Protein AF-A0A183AWY1-F1 (afdb_monomer)

Foldseek 3Di:
DDDDDDQDFDWDWDKDFAADDDDDDDDWDDKDADDPVNCVVCLVPVVVVCCVVPVQFDSVQKDWDTWTWGDDSGIIITTTIGTGGD

Solvent-accessible surface area (backbone atoms only — not comparable to full-atom values): 5233 Å² total; per-residue (Å²): 130,95,78,81,90,66,88,60,77,58,79,53,79,48,75,50,75,52,69,68,83,86,61,81,85,79,53,67,47,78,75,36,76,64,50,74,67,55,50,67,65,44,47,79,62,49,46,61,53,45,38,71,78,35,70,85,54,50,71,90,38,60,37,84,62,27,34,22,46,23,46,55,91,11,37,34,38,38,37,40,38,42,46,55,68,131

InterPro domains:
  IPR046350 Cystatin superfamily [SSF54403] (25-82)

pLDDT: mean 71.64, std 18.67, range [34.47, 94.06]

Secondary structure (DSSP, 8-state):
-----------EEEEEEE--S----SPPPPPBPPPHHHHHHHHHHHHHHHHHH-TT--GGGEEEEEEEEEEESEEEEEEEEEE---

Organism: NCBI:txid27848

Radius of gyration: 14.99 Å; Cα contacts (8 Å, |Δi|>4): 139; chains: 1; bounding box: 47×22×40 Å

Nearest PDB structures (foldseek):
  6i1m-assembly1_A  TM=8.413E-01  e=8.148E-03  Fasciola hepatica
  7m66-assembly2_D  TM=4.035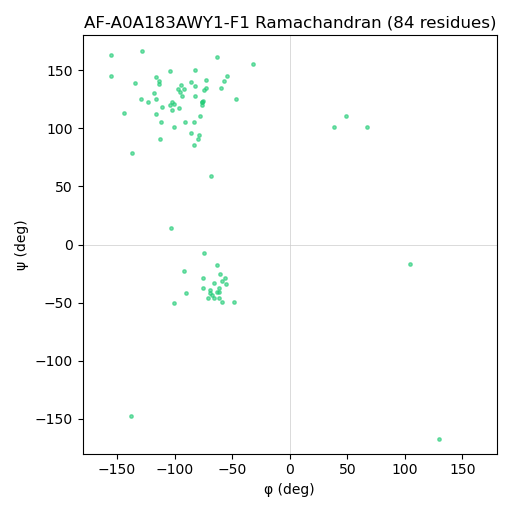E-01  e=5.778E+00  Enterococcus faecalis
  8tdk-assembly1_A  TM=4.280E-01  e=9.273E+00  Arabidopsis thaliana
  6fbz-assembly1_A  TM=2.798E-01  e=4.052E+00  Thermochaetoides thermophila DSM 1495

Sequence (86 aa):
MPSHISIGISVLFLTVSQSLGDSTPGGYTDPRCVRPEEEAEFIPYLAPALKVSLPQFDIQHLRFVSVSTQVVAGTNYKFLVGLQYS

Mean predicted aligned error: 10.62 Å

Structure (mmCIF, N/CA/C/O backbone):
data_AF-A0A183AWY1-F1
#
_entry.id   AF-A0A183AWY1-F1
#
loop_
_atom_site.group_PDB
_atom_site.id
_atom_site.type_symbol
_atom_site.label_atom_id
_atom_site.label_alt_id
_atom_site.label_comp_id
_atom_site.label_asym_id
_atom_site.label_entity_id
_atom_site.label_seq_id
_atom_site.pdbx_PDB_ins_code
_atom_site.Cartn_x
_atom_site.Cartn_y
_atom_site.Cartn_z
_atom_site.occupancy
_atom_site.B_iso_or_equiv
_atom_site.auth_seq_id
_atom_site.auth_comp_id
_atom_site.auth_asym_id
_atom_site.auth_atom_id
_atom_site.pdbx_PDB_model_num
ATOM 1 N N . MET A 1 1 ? -31.302 -5.995 22.149 1.00 37.16 1 MET A N 1
ATOM 2 C CA . MET A 1 1 ? -31.074 -6.541 20.795 1.00 37.16 1 MET A CA 1
ATOM 3 C C . MET A 1 1 ? -30.198 -5.533 20.069 1.00 37.16 1 MET A C 1
ATOM 5 O O . MET A 1 1 ? -30.714 -4.453 19.815 1.00 37.16 1 MET A O 1
ATOM 9 N N . PRO A 1 2 ? -28.885 -5.756 19.872 1.00 39.34 2 PRO A N 1
ATOM 10 C CA . PRO A 1 2 ? -28.059 -4.737 19.245 1.00 39.34 2 PRO A CA 1
ATOM 11 C C . PRO A 1 2 ? -28.353 -4.725 17.745 1.00 39.34 2 PRO A C 1
ATOM 13 O O . PRO A 1 2 ? -28.322 -5.745 17.059 1.00 39.34 2 PRO A O 1
ATOM 16 N N . SER A 1 3 ? -28.746 -3.546 17.301 1.00 43.38 3 SER A N 1
ATOM 17 C CA . SER A 1 3 ? -29.307 -3.212 16.009 1.00 43.38 3 SER A CA 1
ATOM 18 C C . SER A 1 3 ? -28.237 -2.665 15.061 1.00 43.38 3 SER A C 1
ATOM 20 O O . SER A 1 3 ? -27.509 -1.750 15.423 1.00 43.38 3 SER A O 1
ATOM 22 N N . HIS A 1 4 ? -28.258 -3.195 13.836 1.00 39.25 4 HIS A N 1
ATOM 23 C CA . HIS A 1 4 ? -27.803 -2.615 12.566 1.00 39.25 4 HIS A CA 1
ATOM 24 C C . HIS A 1 4 ? -26.299 -2.351 12.338 1.00 39.25 4 HIS A C 1
ATOM 26 O O . HIS A 1 4 ? -25.720 -1.333 12.696 1.00 39.25 4 HIS A O 1
ATOM 32 N N . ILE A 1 5 ? -25.741 -3.305 11.588 1.00 49.78 5 ILE A N 1
ATOM 33 C CA . ILE A 1 5 ? -24.508 -3.305 10.798 1.00 49.78 5 ILE A CA 1
ATOM 34 C C . ILE A 1 5 ? -24.402 -2.039 9.933 1.00 49.78 5 ILE A C 1
ATOM 36 O O . ILE A 1 5 ? -25.267 -1.791 9.095 1.00 49.78 5 ILE A O 1
ATOM 40 N N . SER A 1 6 ? -23.300 -1.301 10.074 1.00 36.34 6 SER A N 1
ATOM 41 C CA . SER A 1 6 ? -22.879 -0.268 9.121 1.00 36.34 6 SER A CA 1
ATOM 42 C C . SER A 1 6 ? -21.590 -0.721 8.433 1.00 36.34 6 SER A C 1
ATOM 44 O O . SER A 1 6 ? -20.493 -0.485 8.927 1.00 36.34 6 SER A O 1
ATOM 46 N N . ILE A 1 7 ? -21.709 -1.407 7.291 1.00 41.78 7 ILE A N 1
ATOM 47 C CA . ILE A 1 7 ? -20.561 -1.703 6.417 1.00 41.78 7 ILE A CA 1
ATOM 48 C C . ILE A 1 7 ? -20.327 -0.466 5.544 1.00 41.78 7 ILE A C 1
ATOM 50 O O . ILE A 1 7 ? -20.855 -0.346 4.441 1.00 41.78 7 ILE A O 1
ATOM 54 N N . GLY A 1 8 ? -19.571 0.493 6.072 1.00 34.47 8 GLY A N 1
ATOM 55 C CA . GLY A 1 8 ? -19.009 1.584 5.284 1.00 34.47 8 GLY A CA 1
ATOM 56 C C . GLY A 1 8 ? -17.686 1.133 4.674 1.00 34.47 8 GLY A C 1
ATOM 57 O O . GLY A 1 8 ? -16.663 1.188 5.346 1.00 34.47 8 GLY A O 1
ATOM 58 N N . ILE A 1 9 ? -17.685 0.669 3.420 1.00 37.56 9 ILE A N 1
ATOM 59 C CA . ILE A 1 9 ? -16.431 0.380 2.707 1.00 37.56 9 ILE A CA 1
ATOM 60 C C . ILE A 1 9 ? -15.877 1.710 2.194 1.00 37.56 9 ILE A C 1
ATOM 62 O O . ILE A 1 9 ? -16.216 2.168 1.104 1.00 37.56 9 ILE A O 1
ATOM 66 N N . SER A 1 10 ? -15.035 2.347 3.002 1.00 40.25 10 SER A N 1
ATOM 67 C CA . SER A 1 10 ? -14.241 3.499 2.576 1.00 40.25 10 SER A CA 1
ATOM 68 C C . SER A 1 10 ? -13.055 3.000 1.752 1.00 40.25 10 SER A C 1
ATOM 70 O O . SER A 1 10 ? -12.143 2.372 2.283 1.00 40.25 10 SER A O 1
ATOM 72 N N . VAL A 1 11 ? -13.072 3.268 0.446 1.00 41.06 11 VAL A N 1
ATOM 73 C CA . VAL A 1 11 ? -11.970 2.923 -0.460 1.00 41.06 11 VAL A CA 1
ATOM 74 C C . VAL A 1 11 ? -10.906 4.015 -0.385 1.00 41.06 11 VAL A C 1
ATOM 76 O O . VAL A 1 11 ? -11.095 5.103 -0.926 1.00 41.06 11 VAL A O 1
ATOM 79 N N . LEU A 1 12 ? -9.782 3.732 0.278 1.00 48.16 12 LEU A N 1
ATOM 80 C CA . LEU A 1 12 ? -8.609 4.607 0.268 1.00 48.16 12 LEU A CA 1
ATOM 81 C C . LEU A 1 12 ? -7.544 4.043 -0.674 1.00 48.16 12 LEU A C 1
ATOM 83 O O . LEU A 1 12 ? -7.064 2.930 -0.476 1.00 48.16 12 LEU A O 1
ATOM 87 N N . PHE A 1 13 ? -7.146 4.837 -1.667 1.00 48.75 13 PHE A N 1
ATOM 88 C CA . PHE A 1 13 ? -6.012 4.526 -2.530 1.00 48.75 13 PHE A CA 1
ATOM 89 C C . PHE A 1 13 ? -4.742 5.139 -1.945 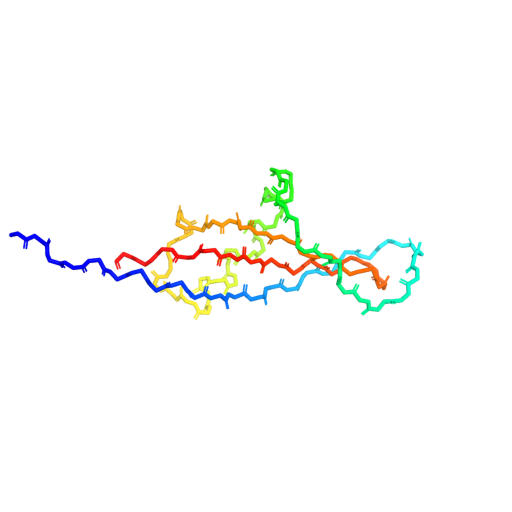1.00 48.75 13 PHE A C 1
ATOM 91 O O . PHE A 1 13 ? -4.533 6.347 -2.027 1.00 48.75 13 PHE A O 1
ATOM 98 N N . LEU A 1 14 ? -3.885 4.304 -1.367 1.00 53.81 14 LEU A N 1
ATOM 99 C CA . LEU A 1 14 ? -2.545 4.702 -0.938 1.00 53.81 14 LEU A CA 1
ATOM 100 C C . LEU A 1 14 ? -1.557 4.340 -2.040 1.00 53.81 14 LEU A C 1
ATOM 102 O O . LEU A 1 14 ? -1.627 3.224 -2.540 1.00 53.81 14 LEU A O 1
ATOM 106 N N . THR A 1 15 ? -0.694 5.287 -2.426 1.00 54.31 15 THR A N 1
ATOM 107 C CA . THR A 1 15 ? 0.401 5.086 -3.390 1.00 54.31 15 THR A CA 1
ATOM 108 C C . THR A 1 15 ? 1.737 5.171 -2.661 1.00 54.31 15 THR A C 1
ATOM 110 O O . THR A 1 15 ? 2.046 6.225 -2.109 1.00 54.31 15 THR A O 1
ATOM 113 N N . VAL A 1 16 ? 2.529 4.096 -2.657 1.00 57.59 16 VAL A N 1
ATOM 114 C CA . VAL A 1 16 ? 3.898 4.092 -2.095 1.00 57.59 16 VAL A CA 1
ATOM 115 C C . VAL A 1 16 ? 4.902 3.785 -3.202 1.00 57.59 16 VAL A C 1
ATOM 117 O O . VAL A 1 16 ? 4.677 2.825 -3.923 1.00 57.59 16 VAL A O 1
ATOM 120 N N . SER A 1 17 ? 5.970 4.575 -3.353 1.00 54.66 17 SER A N 1
ATOM 121 C CA . SER A 1 17 ? 6.963 4.469 -4.442 1.00 54.66 17 SER A CA 1
ATOM 122 C C . SER A 1 17 ? 8.278 3.819 -3.967 1.00 54.66 17 SER A C 1
ATOM 124 O O . SER A 1 17 ? 8.936 4.387 -3.101 1.00 54.66 17 SER A O 1
ATOM 126 N N . GLN A 1 18 ? 8.717 2.687 -4.537 1.00 51.94 18 GLN A N 1
ATOM 127 C CA . GLN A 1 18 ? 10.034 2.066 -4.241 1.00 51.94 18 GLN A CA 1
ATOM 128 C C . GLN A 1 18 ? 11.014 2.119 -5.428 1.00 51.94 18 GLN A C 1
ATOM 130 O O . GLN A 1 18 ? 10.836 1.348 -6.364 1.00 51.94 18 GLN A O 1
ATOM 135 N N . SER A 1 19 ? 12.037 2.988 -5.413 1.00 39.88 19 SER A N 1
ATOM 136 C CA . SER A 1 19 ? 12.940 3.298 -6.548 1.00 39.88 19 SER A CA 1
ATOM 137 C C . SER A 1 19 ? 14.062 2.295 -6.851 1.00 39.88 19 SER A C 1
ATOM 139 O O . SER A 1 19 ? 15.157 2.462 -6.325 1.00 39.88 19 SER A O 1
ATOM 141 N N . LEU A 1 20 ? 13.861 1.339 -7.771 1.00 45.19 20 LEU A N 1
ATOM 142 C CA . LEU A 1 20 ? 14.951 0.572 -8.405 1.00 45.19 20 LEU A CA 1
ATOM 143 C C . LEU A 1 20 ? 14.654 0.264 -9.895 1.00 45.19 20 LEU A C 1
ATOM 145 O O . LEU A 1 20 ? 13.735 -0.487 -10.189 1.00 45.19 20 LEU A O 1
ATOM 149 N N . GLY A 1 21 ? 15.453 0.867 -10.792 1.00 41.19 21 GLY A N 1
ATOM 150 C CA . GLY A 1 21 ? 15.873 0.407 -12.138 1.00 41.19 21 GLY A CA 1
ATOM 151 C C . GLY A 1 21 ? 14.860 -0.111 -13.180 1.00 41.19 21 GLY A C 1
ATOM 152 O O . GLY A 1 21 ? 14.395 -1.236 -13.075 1.00 41.19 21 GLY A O 1
ATOM 153 N N . ASP A 1 22 ? 14.671 0.684 -14.245 1.00 47.12 22 ASP A N 1
ATOM 154 C CA . ASP A 1 22 ? 14.199 0.392 -15.619 1.00 47.12 22 ASP A CA 1
ATOM 155 C C . ASP A 1 22 ? 13.065 -0.628 -15.864 1.00 47.12 22 ASP A C 1
ATOM 157 O O . ASP A 1 22 ? 13.290 -1.825 -16.032 1.00 47.12 22 ASP A O 1
ATOM 161 N N . SER A 1 23 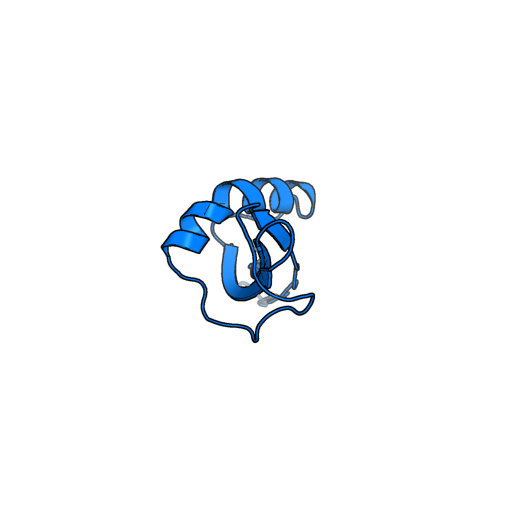? 11.844 -0.118 -16.095 1.00 42.56 23 SER A N 1
ATOM 162 C CA . SER A 1 23 ? 10.873 -0.661 -17.069 1.00 42.56 23 SER A CA 1
ATOM 163 C C . SER A 1 23 ? 9.884 0.432 -17.531 1.00 42.56 23 SER A C 1
ATOM 165 O O . SER A 1 23 ? 9.509 1.307 -16.760 1.00 42.56 23 SER A O 1
ATOM 167 N N . THR A 1 24 ? 9.492 0.362 -18.805 1.00 47.66 24 THR A N 1
ATOM 168 C CA . THR A 1 24 ? 8.584 1.186 -19.646 1.00 47.66 24 THR A CA 1
ATOM 169 C C . THR A 1 24 ? 7.358 1.881 -18.984 1.00 47.66 24 THR A C 1
ATOM 171 O O . THR A 1 24 ? 6.841 1.410 -17.975 1.00 47.66 24 THR A O 1
ATOM 174 N N . PRO A 1 25 ? 6.828 2.995 -19.557 1.00 54.38 25 PRO A N 1
ATOM 175 C CA . PRO A 1 25 ? 6.130 4.037 -18.793 1.00 54.38 25 PRO A CA 1
ATOM 176 C C . PRO A 1 25 ? 4.646 3.797 -18.461 1.00 54.38 25 PRO A C 1
ATOM 178 O O . PRO A 1 25 ? 3.818 3.556 -19.337 1.00 54.38 25 PRO A O 1
ATOM 181 N N . GLY A 1 26 ? 4.293 4.112 -17.208 1.00 60.69 26 GLY A N 1
ATOM 182 C CA . GLY A 1 26 ? 3.263 5.119 -16.906 1.00 60.69 26 GLY A CA 1
ATOM 183 C C . GLY A 1 26 ? 1.884 4.629 -16.455 1.00 60.69 26 GLY A C 1
ATOM 184 O O . GLY A 1 26 ? 1.148 5.419 -15.867 1.00 60.69 26 GLY A O 1
ATOM 185 N N . GLY A 1 27 ? 1.528 3.361 -16.658 1.00 73.69 27 GLY A N 1
ATOM 186 C CA . GLY A 1 27 ? 0.232 2.805 -16.242 1.00 73.69 27 GLY A CA 1
ATOM 187 C C . GLY A 1 27 ? 0.315 1.932 -14.989 1.00 73.69 27 GLY A C 1
ATOM 188 O O . GLY A 1 27 ? 1.322 1.268 -14.755 1.00 73.69 27 GLY A O 1
ATOM 189 N N . TYR A 1 28 ? -0.754 1.908 -14.191 1.00 81.81 28 TYR A N 1
ATOM 190 C CA . TYR A 1 28 ? -0.936 0.869 -13.175 1.00 81.81 28 TYR A CA 1
ATOM 191 C C . TYR A 1 28 ? -1.289 -0.462 -13.845 1.00 81.81 28 TYR A C 1
ATOM 193 O O . TYR A 1 28 ? -2.068 -0.481 -14.795 1.00 81.81 28 TYR A O 1
ATOM 201 N N . THR A 1 29 ? -0.755 -1.567 -13.325 1.00 85.44 29 THR A N 1
ATOM 202 C CA . THR A 1 29 ? -1.183 -2.919 -13.700 1.00 85.44 29 THR A CA 1
ATOM 203 C C . THR A 1 29 ? -2.639 -3.161 -13.312 1.00 85.44 29 THR A C 1
ATOM 205 O O . THR A 1 29 ? -3.166 -2.520 -12.392 1.00 85.44 29 THR A O 1
ATOM 208 N N . ASP A 1 30 ? -3.254 -4.170 -13.929 1.00 88.75 30 ASP A N 1
ATOM 209 C CA . ASP A 1 30 ? -4.530 -4.697 -13.450 1.00 88.75 30 ASP A CA 1
ATOM 210 C C . ASP A 1 30 ? -4.430 -5.100 -11.963 1.00 88.75 30 ASP A C 1
ATOM 212 O O . ASP A 1 30 ? -3.361 -5.545 -11.514 1.00 88.75 30 ASP A O 1
ATOM 216 N N . PRO A 1 31 ? -5.504 -4.914 -11.170 1.00 89.06 31 PRO A N 1
ATOM 217 C CA . PRO A 1 31 ? -5.511 -5.299 -9.767 1.00 89.06 31 PRO A CA 1
ATOM 218 C C . PRO A 1 31 ? -5.263 -6.797 -9.599 1.00 89.06 31 PRO A C 1
ATOM 220 O O . PRO A 1 31 ? -5.890 -7.627 -10.256 1.00 89.06 31 PRO A O 1
ATOM 223 N N . ARG A 1 32 ? -4.394 -7.146 -8.655 1.00 91.00 32 ARG A N 1
ATOM 224 C CA . ARG A 1 32 ? -4.137 -8.532 -8.247 1.00 91.00 32 ARG A CA 1
ATOM 225 C C . ARG A 1 32 ? -4.250 -8.694 -6.738 1.00 91.00 32 ARG A C 1
ATOM 227 O O . ARG A 1 32 ? -4.240 -7.707 -6.002 1.00 91.00 32 ARG A O 1
ATOM 234 N N . CYS A 1 33 ? -4.315 -9.940 -6.274 1.00 94.06 33 CYS A N 1
ATOM 235 C CA . CYS A 1 33 ? -4.237 -10.242 -4.847 1.00 94.06 33 CYS A CA 1
ATOM 236 C C 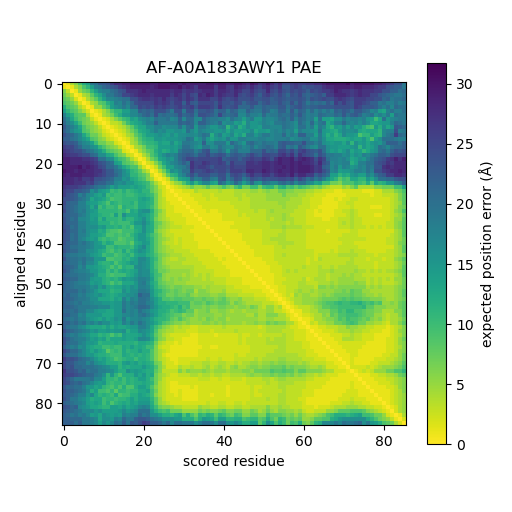. CYS A 1 33 ? -2.932 -9.695 -4.249 1.00 94.06 33 CYS A C 1
ATOM 238 O O . CYS A 1 33 ? -1.865 -9.762 -4.877 1.00 94.06 33 CYS A O 1
ATOM 240 N N . VAL A 1 34 ? -3.044 -9.159 -3.034 1.00 92.25 34 VAL A N 1
ATOM 241 C CA . VAL A 1 34 ? -1.899 -8.726 -2.230 1.00 92.25 34 VAL A CA 1
ATOM 242 C C . VAL A 1 34 ? -1.201 -9.962 -1.684 1.00 92.25 34 VAL A C 1
ATOM 244 O O . VAL A 1 34 ? -1.862 -10.892 -1.217 1.00 92.25 34 VAL A O 1
ATOM 247 N N . ARG A 1 35 ? 0.124 -10.007 -1.802 1.00 93.56 35 ARG A N 1
ATOM 248 C CA . ARG A 1 35 ? 0.920 -11.106 -1.256 1.00 93.56 35 ARG A CA 1
ATOM 249 C C . ARG A 1 35 ? 1.168 -10.876 0.240 1.00 93.56 35 ARG A C 1
ATOM 251 O O . ARG A 1 35 ? 1.279 -9.716 0.642 1.00 93.56 35 ARG A O 1
ATOM 258 N N . PRO A 1 36 ? 1.311 -11.935 1.057 1.00 92.31 36 PRO A N 1
ATOM 259 C CA . PRO A 1 36 ? 1.574 -11.786 2.489 1.00 92.31 36 PRO A CA 1
ATOM 260 C C . PRO A 1 36 ? 2.813 -10.935 2.800 1.00 92.31 36 PRO A C 1
ATOM 262 O O . PRO A 1 36 ? 2.824 -10.196 3.780 1.00 92.31 36 PRO A O 1
ATOM 265 N N . GLU A 1 37 ? 3.842 -11.001 1.952 1.00 92.62 37 GLU A N 1
ATOM 266 C CA . GLU A 1 37 ? 5.072 -10.223 2.120 1.00 92.62 37 GLU A CA 1
ATOM 267 C C . GLU A 1 37 ? 4.833 -8.726 1.882 1.00 92.62 37 GLU A C 1
ATOM 269 O O . GLU A 1 37 ? 5.348 -7.901 2.629 1.00 92.62 37 GLU A O 1
ATOM 274 N N . GLU A 1 38 ? 4.003 -8.376 0.892 1.00 88.56 38 GLU A N 1
ATOM 275 C CA . GLU A 1 38 ? 3.618 -6.986 0.615 1.00 88.56 38 GLU A CA 1
ATOM 276 C C . GLU A 1 38 ? 2.764 -6.430 1.758 1.00 88.56 38 GLU A C 1
ATOM 278 O O . GLU A 1 38 ? 2.976 -5.317 2.224 1.00 88.56 38 GLU A O 1
ATOM 283 N N . GLU A 1 39 ? 1.805 -7.209 2.256 1.00 89.56 39 GLU A N 1
ATOM 284 C CA . GLU A 1 39 ? 0.993 -6.803 3.403 1.00 89.56 39 GLU A CA 1
ATOM 285 C C . GLU A 1 39 ? 1.867 -6.520 4.635 1.00 89.56 39 GLU A C 1
ATOM 287 O O . GLU A 1 39 ? 1.769 -5.443 5.228 1.00 89.56 39 GLU A O 1
ATOM 292 N N . ALA A 1 40 ? 2.778 -7.436 4.975 1.00 89.62 40 ALA A N 1
ATOM 293 C CA . ALA A 1 40 ? 3.699 -7.260 6.095 1.00 89.62 40 ALA A CA 1
ATOM 294 C C . ALA A 1 40 ? 4.624 -6.042 5.917 1.00 89.62 40 ALA A C 1
ATOM 296 O O . ALA A 1 40 ? 4.898 -5.330 6.884 1.00 89.62 40 ALA A O 1
ATOM 297 N N . GLU A 1 41 ? 5.079 -5.782 4.689 1.00 88.56 41 GLU A N 1
ATOM 298 C CA . GLU A 1 41 ? 5.928 -4.639 4.358 1.00 88.56 41 GLU A CA 1
ATOM 299 C C . GLU A 1 41 ? 5.178 -3.3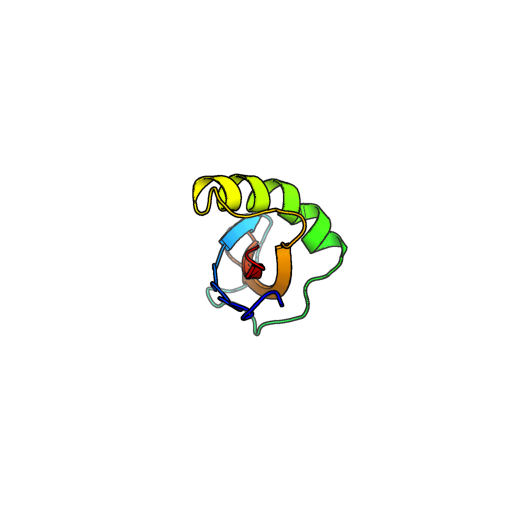04 4.454 1.00 88.56 41 GLU A C 1
ATOM 301 O O . GLU A 1 41 ? 5.721 -2.328 4.972 1.00 88.56 41 GLU A O 1
ATOM 306 N N . PHE A 1 42 ? 3.928 -3.242 3.985 1.00 87.94 42 PHE A N 1
ATOM 307 C CA . PHE A 1 42 ? 3.197 -1.980 3.859 1.00 87.94 42 PHE A CA 1
ATOM 308 C C . PHE A 1 42 ? 2.352 -1.607 5.085 1.00 87.94 42 PHE A C 1
ATOM 310 O 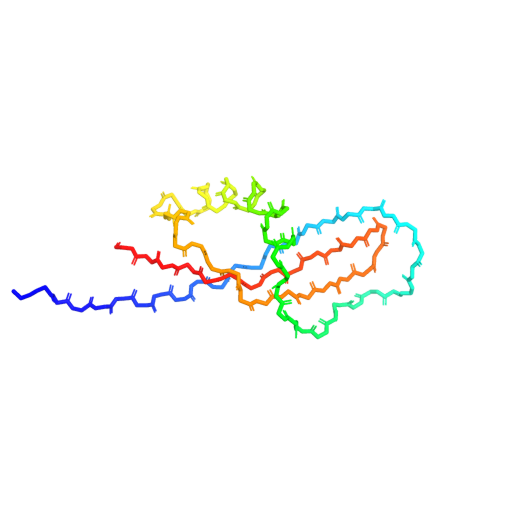O . PHE A 1 42 ? 2.104 -0.416 5.295 1.00 87.94 42 PHE A O 1
ATOM 317 N N . ILE A 1 43 ? 1.957 -2.561 5.939 1.00 87.62 43 ILE A N 1
ATOM 318 C CA . ILE A 1 43 ? 1.209 -2.288 7.184 1.00 87.62 43 ILE A CA 1
ATOM 319 C C . ILE A 1 43 ? 1.836 -1.163 8.033 1.00 87.62 43 ILE A C 1
ATOM 321 O O . ILE A 1 43 ? 1.101 -0.239 8.399 1.00 87.62 43 ILE A O 1
ATOM 325 N N . PRO A 1 44 ? 3.156 -1.162 8.323 1.00 87.00 44 PRO A N 1
ATOM 326 C CA . PRO A 1 44 ? 3.783 -0.130 9.152 1.00 87.00 44 PRO A CA 1
ATOM 327 C C . PRO A 1 44 ? 3.665 1.291 8.589 1.00 87.00 44 PRO A C 1
ATOM 329 O O . PRO A 1 44 ? 3.684 2.250 9.356 1.00 87.00 44 PRO A O 1
ATOM 332 N N . TYR A 1 45 ? 3.521 1.439 7.269 1.00 83.50 45 TYR A N 1
ATOM 333 C CA . TYR A 1 45 ? 3.371 2.738 6.607 1.00 83.50 45 TYR A CA 1
ATOM 334 C C . TYR A 1 45 ? 1.904 3.158 6.493 1.00 83.50 45 TYR A C 1
ATOM 336 O O . TYR A 1 45 ? 1.566 4.322 6.716 1.00 83.50 45 TYR A O 1
ATOM 344 N N . LEU A 1 46 ? 1.020 2.213 6.159 1.00 82.62 46 LEU A N 1
ATOM 345 C CA . LEU A 1 46 ? -0.392 2.507 5.924 1.00 82.62 46 LEU A CA 1
ATOM 346 C C . LEU A 1 46 ? -1.153 2.748 7.221 1.00 82.62 46 LEU A C 1
ATOM 348 O O . LEU A 1 46 ? -2.013 3.624 7.271 1.00 82.62 46 LEU A O 1
ATOM 352 N N . ALA A 1 47 ? -0.841 2.008 8.281 1.00 82.44 47 ALA A N 1
ATOM 353 C CA . ALA A 1 47 ? -1.601 2.090 9.514 1.00 82.44 47 ALA A CA 1
ATOM 354 C C . ALA A 1 47 ? -1.506 3.443 10.241 1.00 82.44 47 ALA A C 1
ATOM 356 O O . ALA A 1 47 ? -2.556 3.972 10.614 1.00 82.44 47 ALA A O 1
ATOM 357 N N . PRO A 1 48 ? -0.319 4.061 10.418 1.00 82.44 48 PRO A N 1
ATOM 358 C CA . PRO A 1 48 ? -0.233 5.401 10.993 1.00 82.44 48 PRO A CA 1
ATOM 359 C C . PRO A 1 48 ? -0.928 6.446 10.115 1.00 82.44 48 PRO A C 1
ATOM 361 O O . PRO A 1 48 ? -1.649 7.295 10.635 1.00 82.44 48 PRO A O 1
ATOM 364 N N . ALA A 1 49 ? -0.770 6.357 8.788 1.00 81.50 49 ALA A N 1
ATOM 365 C CA . ALA A 1 49 ? -1.423 7.264 7.844 1.00 81.50 49 ALA A CA 1
ATOM 366 C C . ALA A 1 49 ? -2.955 7.170 7.941 1.00 81.50 49 ALA A C 1
ATOM 368 O O . ALA A 1 49 ? -3.639 8.186 8.065 1.00 81.50 49 ALA A O 1
ATOM 369 N N . LEU A 1 50 ? -3.488 5.946 7.988 1.00 79.75 50 LEU A N 1
ATOM 370 C CA . LEU A 1 50 ? -4.907 5.679 8.210 1.00 79.75 50 LEU A CA 1
ATOM 371 C C . LEU A 1 50 ? -5.381 6.199 9.565 1.00 79.75 50 LEU A C 1
ATOM 373 O O . LEU A 1 50 ? -6.452 6.785 9.629 1.00 79.75 50 LEU A O 1
ATOM 377 N N . LYS A 1 51 ? -4.595 6.047 10.637 1.00 81.00 51 LYS A N 1
ATOM 378 C CA . LYS A 1 51 ? -4.967 6.548 11.967 1.00 81.00 51 LYS A CA 1
ATOM 379 C C . LYS A 1 51 ? -5.043 8.075 12.021 1.00 81.00 51 LYS A C 1
ATOM 381 O O . LYS A 1 51 ? -5.880 8.612 12.738 1.00 81.00 51 LYS A O 1
ATOM 386 N N . VAL A 1 52 ? -4.204 8.774 11.254 1.00 81.62 52 VAL A N 1
ATOM 387 C CA . VAL A 1 52 ? -4.265 10.238 11.119 1.00 81.62 52 VAL A CA 1
ATOM 388 C C . VAL A 1 52 ? -5.495 10.664 10.318 1.00 81.62 52 VAL A C 1
ATOM 390 O O . VAL A 1 52 ? -6.203 11.580 10.727 1.00 81.62 52 VAL A O 1
ATOM 393 N N . SER A 1 53 ? -5.770 10.008 9.187 1.00 80.38 53 SER A N 1
ATOM 394 C CA . SER A 1 53 ? -6.906 10.363 8.323 1.00 80.38 53 SER A CA 1
ATOM 395 C C . SER A 1 53 ? -8.261 9.907 8.874 1.00 80.38 53 SER A C 1
ATOM 397 O O . SER A 1 53 ? -9.281 10.531 8.593 1.00 80.38 53 SER A O 1
ATOM 399 N N . LEU A 1 54 ? -8.278 8.822 9.647 1.00 80.06 54 LEU A N 1
ATOM 400 C CA . LEU A 1 54 ? -9.456 8.173 10.217 1.00 80.06 54 LEU A CA 1
ATOM 401 C C . LEU A 1 54 ? -9.168 7.795 11.686 1.00 80.06 54 LEU A C 1
ATOM 403 O O . LEU A 1 54 ? -8.888 6.636 11.987 1.00 80.06 54 LEU A O 1
ATOM 407 N N . PRO A 1 55 ? -9.237 8.743 12.638 1.00 78.25 55 PRO A N 1
ATOM 408 C CA . PRO A 1 55 ? -8.865 8.504 14.039 1.00 78.25 55 PRO A CA 1
ATOM 409 C C . PRO A 1 55 ? -9.653 7.387 14.731 1.00 78.25 55 PRO A C 1
ATOM 411 O O . PRO A 1 55 ? -9.117 6.682 15.588 1.00 78.25 55 PRO A O 1
ATOM 414 N N . GLN A 1 56 ? -10.911 7.192 14.340 1.00 77.25 56 GLN A N 1
ATOM 415 C CA . GLN A 1 56 ? -11.789 6.129 14.832 1.00 77.25 56 GLN A CA 1
ATOM 416 C C . GLN A 1 56 ? -11.454 4.739 14.269 1.00 77.25 56 GLN A C 1
ATOM 418 O O . GLN A 1 56 ? -12.032 3.750 14.705 1.00 77.25 56 GLN A O 1
ATOM 423 N N . PHE A 1 57 ? -10.534 4.646 13.307 1.00 74.19 57 PHE A N 1
ATOM 424 C CA . PHE A 1 57 ? -10.151 3.381 12.699 1.00 74.19 57 PHE A CA 1
ATOM 425 C C . PHE A 1 57 ? -9.309 2.524 13.653 1.00 74.19 57 PHE A C 1
ATOM 427 O O . PHE A 1 57 ? -8.359 3.008 14.288 1.00 74.19 57 PHE A O 1
ATOM 434 N N . ASP A 1 58 ? -9.652 1.239 13.719 1.00 78.06 58 ASP A N 1
ATOM 435 C CA . ASP A 1 58 ? -8.850 0.205 14.358 1.00 78.06 58 ASP A CA 1
ATOM 436 C C . ASP A 1 58 ? -8.086 -0.584 13.292 1.00 78.06 58 ASP A C 1
ATOM 438 O O . ASP A 1 58 ? -8.673 -1.214 12.414 1.00 78.06 58 ASP A O 1
ATOM 442 N N . ILE A 1 59 ? -6.760 -0.565 13.408 1.00 76.62 59 ILE A N 1
ATOM 443 C CA . ILE A 1 59 ? -5.832 -1.268 12.523 1.00 76.62 59 ILE A CA 1
ATOM 444 C C . ILE A 1 59 ? -6.109 -2.775 12.446 1.00 76.62 59 ILE A C 1
ATOM 446 O O . ILE A 1 59 ? -5.851 -3.374 11.407 1.00 76.62 59 ILE A O 1
ATOM 450 N N . GLN A 1 60 ? -6.667 -3.386 13.501 1.00 80.25 60 GLN A N 1
ATOM 451 C CA . GLN A 1 60 ? -7.016 -4.814 13.502 1.00 80.25 60 GLN A CA 1
ATOM 452 C C . GLN A 1 60 ? -8.085 -5.158 12.457 1.00 80.25 60 GLN A C 1
ATOM 454 O O . GLN A 1 60 ? -8.229 -6.315 12.070 1.00 80.25 60 GLN A O 1
ATOM 459 N N . HIS A 1 61 ? -8.803 -4.147 11.971 1.00 79.38 61 HIS A N 1
ATOM 460 C CA . HIS A 1 61 ? -9.821 -4.260 10.940 1.00 79.38 61 HIS A CA 1
ATOM 461 C C . HIS A 1 61 ? -9.338 -3.781 9.560 1.00 79.38 61 HIS A C 1
ATOM 463 O O . HIS A 1 61 ? -10.158 -3.551 8.664 1.00 79.38 61 HIS A O 1
ATOM 469 N N . LEU A 1 62 ? -8.022 -3.610 9.377 1.00 83.06 62 LEU A N 1
ATOM 470 C CA . LEU A 1 62 ? -7.423 -3.345 8.072 1.00 83.06 62 LEU A CA 1
ATOM 471 C C . LEU A 1 62 ? -7.380 -4.635 7.261 1.00 83.06 62 LEU A C 1
ATOM 473 O O . LEU A 1 62 ? -6.754 -5.608 7.670 1.00 83.06 62 LEU A O 1
ATOM 477 N N . ARG A 1 63 ? -7.992 -4.630 6.077 1.00 86.25 63 ARG A N 1
ATOM 478 C CA . ARG A 1 63 ? -7.903 -5.749 5.138 1.00 86.25 63 ARG A CA 1
ATOM 479 C C . ARG A 1 63 ? -7.362 -5.288 3.798 1.00 86.25 63 ARG A C 1
ATOM 481 O O . ARG A 1 63 ? -7.987 -4.468 3.132 1.00 86.25 63 ARG A O 1
ATOM 488 N N . PHE A 1 64 ? -6.263 -5.874 3.347 1.00 88.19 64 PHE A N 1
ATOM 489 C CA . PHE A 1 64 ? -5.773 -5.683 1.986 1.00 88.19 64 PHE A CA 1
ATOM 490 C C . PHE A 1 64 ? -6.623 -6.502 1.008 1.00 88.19 64 PHE A C 1
ATOM 492 O O . PHE A 1 64 ? -6.779 -7.712 1.158 1.00 88.19 64 PHE A O 1
ATOM 499 N N . VAL A 1 65 ? -7.228 -5.839 0.021 1.00 90.06 65 VAL A N 1
ATOM 500 C CA . VAL A 1 65 ? -8.135 -6.477 -0.949 1.00 90.06 65 VAL A CA 1
ATOM 501 C C . VAL A 1 65 ? -7.416 -6.742 -2.264 1.00 90.06 65 VAL A C 1
ATOM 503 O O . VAL A 1 65 ? -7.451 -7.856 -2.779 1.00 90.06 65 VAL A O 1
ATOM 506 N N . SER A 1 66 ? -6.750 -5.727 -2.810 1.00 87.69 66 SER A N 1
ATOM 507 C CA . SER A 1 66 ? -5.995 -5.848 -4.055 1.00 87.69 66 SER A CA 1
ATOM 508 C C . SER A 1 66 ? -4.894 -4.804 -4.138 1.00 87.69 66 SER A C 1
ATOM 510 O O . SER A 1 66 ? -4.943 -3.779 -3.456 1.00 87.69 66 SER A O 1
ATOM 512 N N . VAL A 1 67 ? -3.938 -5.030 -5.031 1.00 91.00 67 VAL A N 1
ATOM 513 C CA . VAL A 1 67 ? -2.879 -4.079 -5.354 1.00 91.00 67 VAL A CA 1
ATOM 514 C C . VAL A 1 67 ? -2.698 -3.965 -6.861 1.00 91.00 67 VAL A C 1
ATOM 516 O O . VAL A 1 67 ? -2.722 -4.966 -7.578 1.00 91.00 67 VAL A O 1
ATOM 519 N N . SER A 1 68 ? -2.506 -2.736 -7.324 1.00 87.12 68 SER A N 1
ATOM 520 C CA . SER A 1 68 ? -1.995 -2.425 -8.657 1.00 87.12 68 SER A CA 1
ATOM 521 C C . SER A 1 68 ? -0.627 -1.772 -8.523 1.00 87.12 68 SER A C 1
ATOM 523 O O . SER A 1 68 ? -0.429 -0.938 -7.641 1.00 87.12 68 SER A O 1
ATOM 525 N N . THR A 1 69 ? 0.306 -2.098 -9.409 1.00 87.56 69 THR A N 1
ATOM 526 C CA . THR A 1 69 ? 1.664 -1.539 -9.381 1.00 87.56 69 THR A CA 1
ATOM 527 C C . THR A 1 69 ? 1.936 -0.707 -10.623 1.00 87.56 69 THR A C 1
ATOM 529 O O . THR A 1 69 ? 1.473 -1.060 -11.699 1.00 87.56 69 THR A O 1
ATOM 532 N N . GLN A 1 70 ? 2.691 0.376 -10.509 1.00 82.44 70 GLN A N 1
ATOM 533 C CA . GLN A 1 70 ? 3.147 1.174 -11.648 1.00 82.44 70 GLN A CA 1
ATOM 534 C C . GLN A 1 70 ? 4.657 1.367 -11.529 1.00 82.44 70 GLN A C 1
ATOM 536 O O . GLN A 1 70 ? 5.134 1.869 -10.511 1.00 82.44 70 GLN A O 1
ATOM 541 N N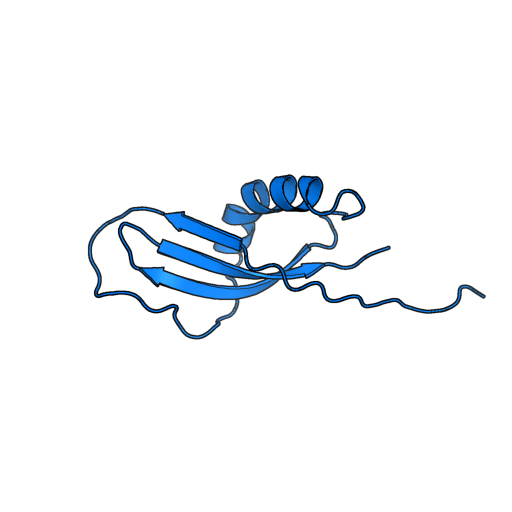 . VAL A 1 71 ? 5.396 0.989 -12.573 1.00 81.06 71 VAL A N 1
ATOM 542 C CA . VAL A 1 71 ? 6.846 1.202 -12.638 1.00 81.06 71 VAL A CA 1
ATOM 543 C C . VAL A 1 71 ? 7.132 2.638 -13.108 1.00 81.06 71 VAL A C 1
ATOM 545 O O . VAL A 1 71 ? 6.573 3.113 -14.096 1.00 81.06 71 VAL A O 1
ATOM 548 N N . VAL A 1 72 ? 7.960 3.346 -12.344 1.00 76.12 72 VAL A N 1
ATOM 549 C CA . VAL A 1 72 ? 8.429 4.735 -12.493 1.00 76.12 72 VAL A CA 1
ATOM 550 C C . VAL A 1 72 ? 9.933 4.777 -12.161 1.00 76.12 72 VAL A C 1
ATOM 552 O O . VAL A 1 72 ? 10.630 3.781 -12.346 1.00 76.12 72 VAL A O 1
ATOM 555 N N . ALA A 1 73 ? 10.458 5.873 -11.593 1.00 74.31 73 ALA A N 1
ATOM 556 C CA . ALA A 1 73 ? 11.683 5.829 -10.784 1.00 74.31 73 ALA A CA 1
ATOM 557 C C . ALA A 1 73 ? 11.402 5.067 -9.472 1.00 74.31 73 ALA A C 1
ATOM 559 O O . ALA A 1 73 ? 11.466 5.622 -8.379 1.00 74.31 73 ALA A O 1
ATOM 560 N N . GLY A 1 74 ? 10.975 3.811 -9.617 1.00 74.44 74 GLY A N 1
ATOM 561 C CA . GLY A 1 74 ? 10.449 2.939 -8.587 1.00 74.44 74 GLY A CA 1
ATOM 562 C C . GLY A 1 74 ? 9.144 2.244 -8.867 1.00 74.44 74 GLY A C 1
ATOM 563 O O . GLY A 1 74 ? 8.688 2.225 -9.992 1.00 74.44 74 GLY A O 1
ATOM 564 N N . THR A 1 75 ? 8.544 1.657 -7.842 1.00 80.12 75 THR A N 1
ATOM 565 C CA . THR A 1 75 ? 7.250 0.990 -7.953 1.00 80.12 75 THR A CA 1
ATOM 566 C C . THR A 1 75 ? 6.247 1.715 -7.08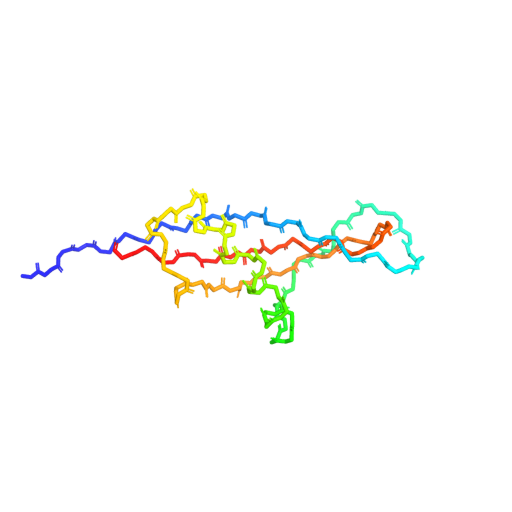9 1.00 80.12 75 THR A C 1
ATOM 568 O O . THR A 1 75 ? 6.372 1.683 -5.872 1.00 80.12 75 THR A O 1
ATOM 571 N N . ASN A 1 76 ? 5.274 2.360 -7.722 1.00 82.06 76 ASN A N 1
ATOM 572 C CA . ASN A 1 76 ? 4.079 2.883 -7.080 1.00 82.06 76 ASN A CA 1
ATOM 573 C C . ASN A 1 76 ? 3.116 1.729 -6.789 1.00 82.06 76 ASN A C 1
ATOM 575 O O . ASN A 1 76 ? 2.661 1.072 -7.723 1.00 82.06 76 ASN A O 1
ATOM 579 N N . TYR A 1 77 ? 2.769 1.505 -5.526 1.00 86.38 77 TYR A N 1
ATOM 580 C CA . TYR A 1 77 ? 1.792 0.501 -5.099 1.00 86.38 77 TYR A CA 1
ATOM 581 C C . TYR A 1 77 ? 0.468 1.162 -4.762 1.00 86.38 77 TYR A C 1
ATOM 583 O O . TYR A 1 77 ? 0.420 1.913 -3.800 1.00 86.38 77 TYR A O 1
ATOM 591 N N . LYS A 1 78 ? -0.592 0.862 -5.514 1.00 87.44 78 LYS A N 1
ATOM 592 C CA . LYS A 1 78 ? -1.963 1.321 -5.272 1.00 87.44 78 LYS A CA 1
ATOM 593 C C . LYS A 1 78 ? -2.770 0.213 -4.609 1.00 87.44 78 LYS A C 1
ATOM 595 O O . LYS A 1 78 ? -3.236 -0.703 -5.288 1.00 87.44 78 LYS A O 1
ATOM 600 N N . PHE A 1 79 ? -2.944 0.311 -3.295 1.00 87.88 79 PHE A N 1
ATOM 601 C CA . PHE A 1 79 ? -3.735 -0.650 -2.527 1.00 87.88 79 PHE A CA 1
ATOM 602 C C . PHE A 1 79 ? -5.220 -0.290 -2.520 1.00 87.88 79 PHE A C 1
ATOM 604 O O . PHE A 1 79 ? -5.591 0.874 -2.379 1.00 87.88 79 PHE A O 1
ATOM 611 N N . LEU A 1 80 ? -6.063 -1.313 -2.637 1.00 86.62 80 LEU A N 1
ATOM 612 C CA . LEU A 1 80 ? -7.449 -1.284 -2.197 1.00 86.62 80 LEU A CA 1
ATOM 613 C C . LEU A 1 80 ? -7.491 -1.905 -0.805 1.00 86.62 80 LEU A C 1
ATOM 615 O O . LEU A 1 80 ? -7.172 -3.086 -0.646 1.00 86.62 80 LEU A O 1
ATOM 619 N N . VAL A 1 81 ? -7.892 -1.115 0.185 1.00 85.62 81 VAL A N 1
ATOM 620 C CA . VAL A 1 81 ? -8.053 -1.574 1.564 1.00 85.62 81 VAL A CA 1
ATOM 621 C C . VAL A 1 81 ? -9.521 -1.538 1.968 1.00 85.62 81 VAL A C 1
ATOM 623 O O . VAL A 1 81 ? -10.251 -0.608 1.630 1.00 85.62 81 VAL A O 1
ATOM 626 N N . GLY A 1 82 ? -9.958 -2.576 2.669 1.00 82.62 82 GLY A N 1
ATOM 627 C CA . GLY A 1 82 ? -11.209 -2.596 3.407 1.00 82.62 82 GLY A CA 1
ATOM 628 C C . GLY A 1 82 ? -10.951 -2.139 4.835 1.00 82.62 82 GLY A C 1
ATOM 629 O O . GLY A 1 82 ? -9.998 -2.595 5.467 1.00 82.62 82 GLY A O 1
ATOM 630 N N . LEU A 1 83 ? -11.806 -1.248 5.324 1.00 76.12 83 LEU A N 1
ATOM 631 C CA . LEU A 1 83 ? -11.812 -0.788 6.706 1.00 76.12 83 LEU A CA 1
ATOM 632 C C . LEU A 1 83 ? -13.144 -1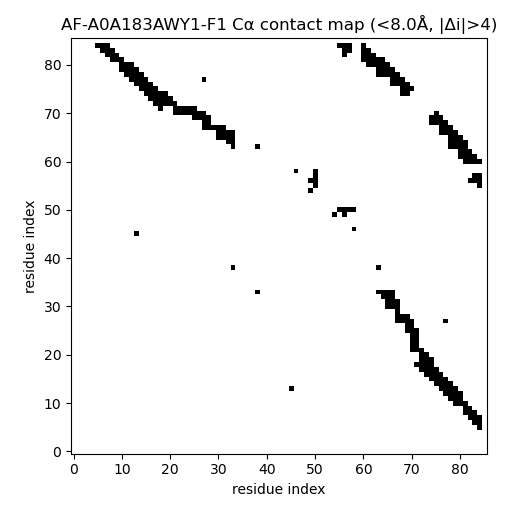.223 7.317 1.00 76.12 83 LEU A C 1
ATOM 634 O O . LEU A 1 83 ? -14.197 -0.911 6.759 1.00 76.12 83 LEU A O 1
ATOM 638 N N . GLN A 1 84 ? -13.115 -1.953 8.429 1.00 65.50 84 GLN A N 1
ATOM 639 C CA . GLN A 1 84 ? -14.321 -2.184 9.225 1.00 65.50 84 GLN A CA 1
ATOM 640 C C . GLN A 1 84 ? -14.391 -1.119 10.321 1.00 65.50 84 GLN A C 1
ATOM 642 O O . GLN A 1 84 ? -13.418 -0.907 11.043 1.00 65.50 84 GLN A O 1
ATOM 647 N N . TYR A 1 85 ? -15.528 -0.431 10.419 1.00 57.19 85 TYR A N 1
ATOM 648 C CA . TYR A 1 85 ? -15.816 0.473 11.529 1.00 57.19 85 TYR A CA 1
ATOM 649 C C . TYR A 1 85 ? -16.608 -0.288 12.595 1.00 57.19 85 TYR A C 1
ATOM 651 O O . TYR A 1 85 ? -17.514 -1.055 12.254 1.00 57.19 85 TYR A O 1
ATOM 659 N N . SER A 1 86 ? -16.239 -0.072 13.856 1.00 53.09 86 SER A N 1
ATOM 660 C CA . SER A 1 86 ? -16.948 -0.569 15.040 1.00 53.09 86 SER A CA 1
ATOM 661 C C . SER A 1 86 ? -17.996 0.428 15.513 1.00 53.09 86 SER A C 1
ATOM 663 O O . SER A 1 86 ? -17.707 1.646 15.448 1.00 53.09 86 SER A O 1
#